Protein AF-A0A968DXE2-F1 (afdb_monomer_lite)

Radius of gyration: 18.18 Å; chains: 1; bounding box: 38×29×47 Å

Secondary structure (DSSP, 8-state):
-PPB-S-GGGS---SB-----SEETTEE--HIIIIIGGGTT-TT-----S---

pLDDT: mean 96.22, std 2.05, range [88.31, 98.56]

Sequence (53 aa):
GIPKTDDFNRGNNEGCGYFQVNQNRGVRWNTAKAFLRPVMRRPNLTVLTHAEA

Foldseek 3Di:
DFADDPECPPPHNGGDDDYDACDDPNHHNDPCNVPPVVCVPPPPDDDDPPDDD

Structure (mmCIF, N/CA/C/O backbone):
data_AF-A0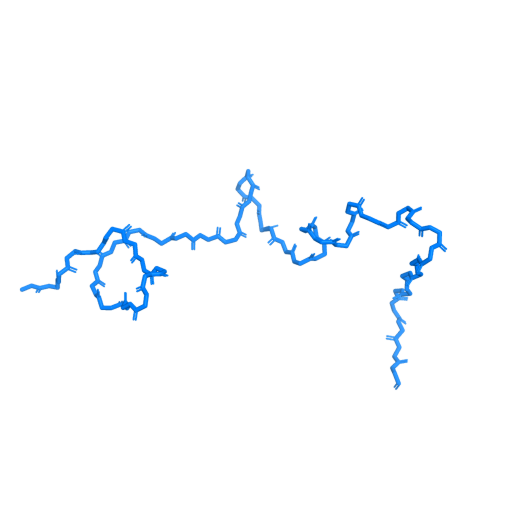A968DXE2-F1
#
_entry.id   AF-A0A968DXE2-F1
#
loop_
_atom_site.group_PDB
_atom_site.id
_atom_site.type_symbol
_atom_site.label_atom_id
_atom_site.label_alt_id
_atom_site.label_comp_id
_atom_site.label_asym_id
_atom_site.label_entity_id
_atom_site.label_seq_id
_atom_site.pdbx_PDB_ins_code
_atom_site.Cartn_x
_atom_site.Cartn_y
_atom_site.Cartn_z
_atom_site.occupancy
_atom_site.B_iso_or_equiv
_atom_site.auth_seq_id
_atom_site.auth_comp_id
_atom_site.auth_asym_id
_atom_site.auth_atom_id
_atom_site.pdbx_PDB_model_num
ATOM 1 N N . GLY A 1 1 ? 20.373 -0.377 -26.757 1.00 90.38 1 GLY A N 1
ATOM 2 C CA . GLY A 1 1 ? 20.150 0.251 -25.435 1.00 90.38 1 GLY A CA 1
ATOM 3 C C . GLY A 1 1 ? 19.093 -0.531 -24.677 1.00 90.38 1 GLY A C 1
ATOM 4 O O . GLY A 1 1 ? 18.538 -1.451 -25.262 1.00 90.38 1 GLY A O 1
ATOM 5 N N . ILE A 1 2 ? 18.820 -0.193 -23.413 1.00 95.12 2 ILE A N 1
ATOM 6 C CA . ILE A 1 2 ? 17.759 -0.839 -22.613 1.00 95.12 2 ILE A CA 1
ATOM 7 C C . ILE A 1 2 ? 16.389 -0.307 -23.082 1.00 95.12 2 ILE A C 1
ATOM 9 O O . ILE A 1 2 ? 16.249 0.915 -23.185 1.00 95.12 2 ILE A O 1
ATOM 13 N N . PRO A 1 3 ? 15.400 -1.166 -23.392 1.00 94.81 3 PRO A N 1
ATOM 14 C CA . PRO A 1 3 ? 14.084 -0.724 -23.852 1.00 94.81 3 PRO A CA 1
ATOM 15 C C . PRO A 1 3 ? 13.352 0.078 -22.768 1.00 94.81 3 PRO A C 1
ATOM 17 O O . PRO A 1 3 ? 13.468 -0.213 -21.579 1.00 94.81 3 PRO A O 1
ATOM 20 N N . LYS A 1 4 ? 12.589 1.100 -23.166 1.00 95.81 4 LYS A N 1
ATOM 21 C CA . LYS A 1 4 ? 11.717 1.831 -22.237 1.00 95.81 4 LYS A CA 1
ATOM 22 C C . LYS A 1 4 ? 10.455 1.006 -21.968 1.00 95.81 4 LYS A C 1
ATOM 24 O O . LYS A 1 4 ? 9.890 0.453 -22.906 1.00 95.81 4 LYS A O 1
ATOM 29 N N . THR A 1 5 ? 9.993 0.982 -20.723 1.00 96.00 5 THR A N 1
ATOM 30 C CA . THR A 1 5 ? 8.667 0.464 -20.359 1.00 96.00 5 THR A CA 1
ATOM 31 C C . THR A 1 5 ? 7.843 1.550 -19.680 1.00 96.00 5 THR A C 1
ATOM 33 O O . THR A 1 5 ? 8.369 2.358 -18.912 1.00 96.00 5 THR A O 1
ATOM 36 N N . ASP A 1 6 ? 6.549 1.579 -19.984 1.00 94.69 6 ASP A N 1
ATOM 37 C CA . ASP A 1 6 ? 5.602 2.500 -19.355 1.00 94.69 6 ASP A CA 1
ATOM 38 C C . ASP A 1 6 ? 4.868 1.851 -18.165 1.00 94.69 6 ASP A C 1
ATOM 40 O O . ASP A 1 6 ? 4.263 2.563 -17.364 1.00 94.69 6 ASP A O 1
ATOM 44 N N . ASP A 1 7 ? 4.917 0.517 -18.023 1.00 95.00 7 ASP A N 1
ATOM 45 C CA . ASP A 1 7 ? 4.222 -0.207 -16.953 1.00 95.00 7 ASP A CA 1
ATOM 46 C C . ASP A 1 7 ? 4.850 -1.582 -16.669 1.00 95.00 7 ASP A C 1
ATOM 48 O O . ASP A 1 7 ? 4.714 -2.532 -17.441 1.00 95.00 7 ASP A O 1
ATOM 52 N N . PHE A 1 8 ? 5.493 -1.694 -15.507 1.00 96.00 8 PHE A N 1
ATOM 53 C CA . PHE A 1 8 ? 6.107 -2.930 -15.015 1.00 96.00 8 PHE A CA 1
ATOM 54 C C . PHE A 1 8 ? 5.080 -3.977 -14.532 1.00 96.00 8 PHE A C 1
ATOM 56 O O . PHE A 1 8 ? 5.406 -5.150 -14.380 1.00 96.00 8 PHE A O 1
ATOM 63 N N . ASN A 1 9 ? 3.811 -3.608 -14.320 1.00 95.88 9 ASN A N 1
ATOM 64 C CA . ASN A 1 9 ? 2.805 -4.509 -13.742 1.00 95.88 9 ASN A CA 1
ATOM 65 C C . ASN A 1 9 ? 2.036 -5.341 -14.786 1.00 95.88 9 ASN A C 1
ATOM 67 O O . ASN A 1 9 ? 1.066 -6.016 -14.445 1.00 95.88 9 ASN A O 1
ATOM 71 N N . ARG A 1 10 ? 2.453 -5.323 -16.060 1.00 94.12 1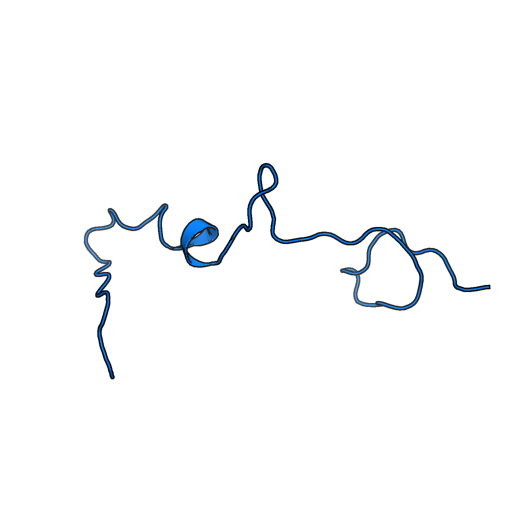0 ARG A N 1
ATOM 72 C CA . ARG A 1 10 ? 1.787 -6.041 -17.170 1.00 94.12 10 ARG A CA 1
ATOM 73 C C . ARG A 1 10 ? 2.322 -7.448 -17.436 1.00 94.12 10 ARG A C 1
ATOM 75 O O . ARG A 1 10 ? 1.973 -8.053 -18.445 1.00 94.12 10 ARG A O 1
ATOM 82 N N . GLY A 1 11 ? 3.155 -7.972 -16.539 1.00 92.00 11 GLY A N 1
ATOM 83 C CA . GLY A 1 11 ? 3.699 -9.331 -16.631 1.00 92.00 11 GLY A CA 1
ATOM 84 C C . GLY A 1 11 ? 5.057 -9.443 -17.328 1.00 92.00 11 GLY A C 1
ATOM 85 O O . GLY A 1 11 ? 5.593 -10.543 -17.403 1.00 92.00 11 GLY A O 1
ATOM 86 N N . ASN A 1 12 ? 5.646 -8.331 -17.779 1.00 92.44 12 ASN A N 1
ATOM 87 C CA . ASN A 1 12 ? 7.053 -8.259 -18.172 1.00 92.44 12 ASN A CA 1
ATOM 88 C C . ASN A 1 12 ? 7.734 -7.090 -17.444 1.00 92.44 12 ASN A C 1
ATOM 90 O O . ASN A 1 12 ? 7.269 -5.956 -17.532 1.00 92.44 12 ASN A O 1
ATOM 94 N N . ASN A 1 13 ? 8.832 -7.381 -16.744 1.00 94.56 13 ASN A N 1
ATOM 95 C CA . ASN A 1 13 ? 9.622 -6.398 -15.999 1.00 94.56 13 ASN A CA 1
ATOM 96 C C . ASN A 1 13 ? 10.880 -5.926 -16.747 1.00 94.56 13 ASN A C 1
ATOM 98 O O . ASN A 1 13 ? 11.639 -5.121 -16.211 1.00 94.56 13 ASN A O 1
ATOM 102 N N . GLU A 1 14 ? 11.135 -6.434 -17.954 1.00 95.44 14 GLU A N 1
ATOM 103 C CA . GLU A 1 14 ? 12.259 -5.986 -18.769 1.00 95.44 14 GLU A CA 1
ATOM 104 C C . GLU A 1 14 ? 12.090 -4.516 -19.184 1.00 95.44 14 GLU A C 1
ATOM 106 O O . GLU A 1 14 ? 11.037 -4.101 -19.671 1.00 95.44 14 GLU A O 1
ATOM 111 N N . GLY A 1 15 ? 13.158 -3.735 -19.022 1.00 95.50 15 GLY A N 1
ATOM 112 C CA . GLY A 1 15 ? 13.246 -2.361 -19.503 1.00 95.50 15 GLY A CA 1
ATOM 113 C C . GLY A 1 15 ? 13.571 -1.338 -18.416 1.00 95.50 15 GLY A C 1
ATOM 114 O O . GLY A 1 15 ? 13.991 -1.671 -17.310 1.00 95.50 15 GLY A O 1
ATOM 115 N N . CYS A 1 16 ? 13.411 -0.063 -18.762 1.00 97.38 16 CYS A N 1
ATOM 116 C CA . CYS A 1 16 ? 13.673 1.086 -17.899 1.00 97.38 16 CYS A CA 1
ATOM 117 C C . CYS A 1 16 ? 12.482 2.057 -17.918 1.00 97.38 16 CYS A C 1
ATOM 119 O O . CYS A 1 16 ? 11.926 2.345 -18.978 1.00 97.38 16 CYS A O 1
ATOM 121 N N . GLY A 1 17 ? 12.096 2.576 -16.752 1.00 95.25 17 GLY A N 1
ATOM 122 C CA . GLY A 1 17 ? 10.948 3.466 -16.599 1.00 95.25 17 GLY A CA 1
ATOM 123 C C . GLY A 1 17 ? 10.674 3.814 -15.137 1.00 95.25 17 GLY A C 1
ATOM 124 O O . GLY A 1 17 ? 11.337 3.312 -14.228 1.00 95.25 17 GLY A O 1
ATOM 125 N N . TYR A 1 18 ? 9.679 4.667 -14.901 1.00 95.06 18 TYR A N 1
ATOM 126 C CA . TYR A 1 18 ? 9.167 4.911 -13.553 1.00 95.06 18 TYR A CA 1
ATOM 127 C C . TYR A 1 18 ? 8.305 3.734 -13.091 1.00 95.06 18 TYR A C 1
ATOM 129 O O . TYR A 1 18 ? 7.555 3.161 -13.877 1.00 95.06 18 TYR A O 1
ATOM 137 N N . PHE A 1 19 ? 8.379 3.402 -11.804 1.00 94.44 19 PHE A N 1
ATOM 138 C CA . PHE A 1 19 ? 7.597 2.324 -11.208 1.00 94.44 19 PHE A CA 1
ATOM 139 C C . PHE A 1 19 ? 6.662 2.861 -10.126 1.00 94.44 19 PHE A C 1
ATOM 141 O O . PHE A 1 19 ? 6.959 3.832 -9.425 1.00 94.44 19 PHE A O 1
ATOM 148 N N . GLN A 1 20 ? 5.507 2.216 -9.996 1.00 94.38 20 GLN A N 1
ATOM 149 C CA . GLN A 1 20 ? 4.549 2.523 -8.943 1.00 94.38 20 GLN A CA 1
ATOM 150 C C . GLN A 1 20 ? 5.080 2.031 -7.596 1.00 94.38 20 GLN A C 1
ATOM 152 O O . GLN A 1 20 ? 5.632 0.939 -7.480 1.00 94.38 20 GLN A O 1
ATOM 157 N N . VAL A 1 21 ? 4.868 2.830 -6.555 1.00 95.69 21 VAL A N 1
ATOM 158 C CA . VAL A 1 21 ? 5.223 2.484 -5.177 1.00 95.69 21 VAL A CA 1
ATOM 159 C C . VAL A 1 21 ? 3.988 2.531 -4.288 1.00 95.69 21 VAL A C 1
ATOM 161 O O . VAL A 1 21 ? 3.072 3.322 -4.514 1.00 95.69 21 VAL A O 1
ATOM 164 N N . ASN A 1 22 ? 3.983 1.719 -3.229 1.00 97.31 22 ASN A N 1
ATOM 165 C CA . ASN A 1 22 ? 2.938 1.735 -2.202 1.00 97.31 22 ASN A CA 1
ATOM 166 C C . ASN A 1 22 ? 3.078 2.967 -1.291 1.00 97.31 22 ASN A C 1
ATOM 168 O O . ASN A 1 22 ? 3.524 2.882 -0.140 1.00 97.31 22 ASN A O 1
ATOM 172 N N . GLN A 1 23 ? 2.702 4.130 -1.820 1.00 97.75 23 GLN A N 1
ATOM 173 C CA . GLN A 1 23 ? 2.732 5.413 -1.127 1.00 97.75 23 GLN A CA 1
ATOM 174 C C . GLN A 1 23 ? 1.429 6.184 -1.325 1.00 97.75 23 GLN A C 1
ATOM 176 O O . GLN A 1 23 ? 0.792 6.104 -2.370 1.00 97.75 23 GLN A O 1
ATOM 181 N N . ASN A 1 24 ? 1.069 6.993 -0.336 1.00 96.19 24 ASN A N 1
ATOM 182 C CA . ASN A 1 24 ? -0.019 7.954 -0.438 1.00 96.19 24 ASN A CA 1
ATOM 183 C C . ASN A 1 24 ? 0.414 9.243 0.263 1.00 96.19 24 ASN A C 1
ATOM 185 O O . ASN A 1 24 ? 0.848 9.196 1.416 1.00 96.19 24 ASN A O 1
ATOM 189 N N . ARG A 1 25 ? 0.330 10.381 -0.439 1.00 95.56 25 ARG A N 1
ATOM 190 C CA . ARG A 1 25 ? 0.797 11.697 0.044 1.00 95.56 25 ARG A CA 1
ATOM 191 C C . ARG A 1 25 ? 2.239 11.672 0.581 1.00 95.56 25 ARG A C 1
ATOM 193 O O . ARG A 1 25 ? 2.516 12.195 1.653 1.00 95.56 25 ARG A O 1
ATOM 200 N N . GLY A 1 26 ? 3.143 1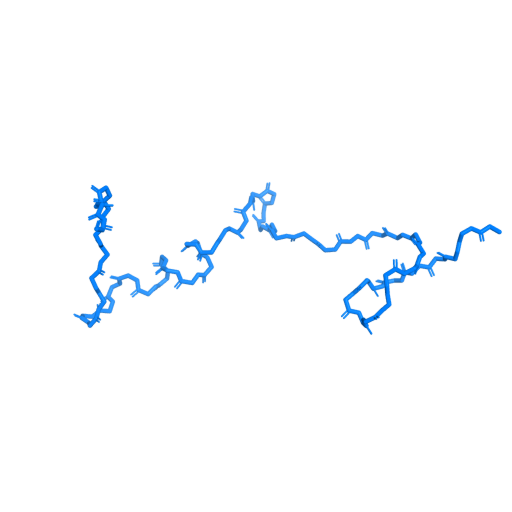1.002 -0.138 1.00 95.94 26 GLY A N 1
ATOM 201 C CA . GLY A 1 26 ? 4.565 10.904 0.226 1.00 95.94 26 GLY A CA 1
ATOM 202 C C . GLY A 1 26 ? 4.876 9.996 1.423 1.00 95.94 26 GLY A C 1
ATOM 203 O O . GLY A 1 26 ? 6.027 9.903 1.835 1.00 95.94 26 GLY A O 1
ATOM 204 N N . VAL A 1 27 ? 3.882 9.301 1.986 1.00 96.88 27 VAL A N 1
ATOM 205 C CA . VAL A 1 27 ? 4.072 8.392 3.123 1.00 96.88 27 VAL A CA 1
ATOM 206 C C . VAL A 1 27 ? 3.796 6.957 2.699 1.00 96.88 27 VAL A C 1
ATOM 208 O O . VAL A 1 27 ? 2.850 6.687 1.956 1.00 96.88 27 VAL A O 1
ATOM 211 N N . ARG A 1 28 ? 4.572 6.010 3.244 1.00 97.69 28 ARG A N 1
ATOM 212 C CA . ARG A 1 28 ? 4.331 4.571 3.077 1.00 97.69 28 ARG A CA 1
ATOM 213 C C . ARG A 1 28 ? 2.868 4.218 3.367 1.00 97.69 28 ARG A C 1
ATOM 215 O O . ARG A 1 28 ? 2.351 4.472 4.469 1.00 97.69 28 ARG A O 1
ATOM 222 N N . TRP A 1 2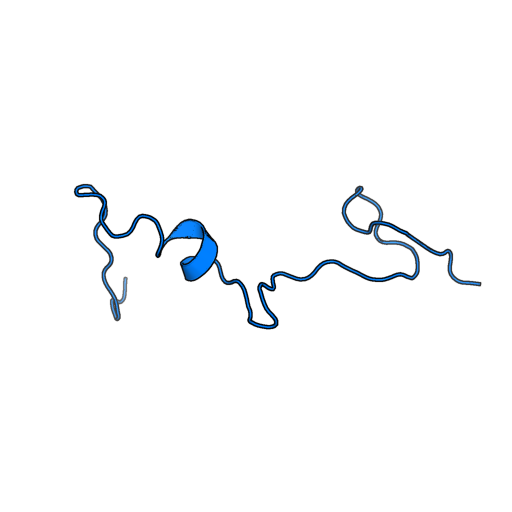9 ? 2.246 3.564 2.392 1.00 98.00 29 TRP A N 1
ATOM 223 C CA . TRP A 1 29 ? 0.897 3.020 2.468 1.00 98.00 29 TRP A CA 1
ATOM 224 C C . TRP A 1 29 ? 0.965 1.521 2.788 1.00 98.00 29 TRP A C 1
ATOM 226 O O . TRP A 1 29 ? 1.026 0.680 1.901 1.00 98.00 29 TRP A O 1
ATOM 236 N N . ASN A 1 30 ? 1.067 1.189 4.079 1.00 97.75 30 ASN A N 1
ATOM 237 C CA . ASN A 1 30 ? 1.213 -0.197 4.541 1.00 97.75 30 ASN A CA 1
ATOM 238 C C . ASN A 1 30 ? -0.134 -0.940 4.635 1.00 97.75 30 ASN A C 1
ATOM 240 O O . ASN A 1 30 ? -1.199 -0.321 4.631 1.00 97.75 30 ASN A O 1
ATOM 244 N N . THR A 1 31 ? -0.079 -2.264 4.797 1.00 97.75 31 THR A N 1
ATOM 245 C CA . THR A 1 31 ? -1.260 -3.141 4.881 1.00 97.75 31 THR A CA 1
ATOM 246 C C . THR A 1 31 ? -2.230 -2.724 5.985 1.00 97.75 31 THR A C 1
ATOM 248 O O . THR A 1 31 ? -3.437 -2.667 5.760 1.00 97.75 31 THR A O 1
ATOM 251 N N . ALA A 1 32 ? -1.722 -2.354 7.166 1.00 97.56 32 ALA A N 1
ATOM 252 C CA . ALA A 1 32 ? -2.575 -1.911 8.263 1.00 97.56 32 ALA A CA 1
ATOM 253 C C . ALA A 1 32 ? -3.352 -0.630 7.909 1.00 97.56 32 ALA A C 1
ATOM 255 O O . ALA A 1 32 ? -4.536 -0.536 8.212 1.00 97.56 32 ALA A O 1
ATOM 256 N N . LYS A 1 33 ? -2.725 0.351 7.247 1.00 97.12 33 LYS A N 1
ATOM 257 C CA . LYS A 1 33 ? -3.402 1.572 6.778 1.00 97.12 33 LYS A CA 1
ATOM 258 C C . LYS A 1 33 ? -4.411 1.289 5.669 1.00 97.12 33 LYS A C 1
ATOM 260 O O . LYS A 1 33 ? -5.491 1.866 5.703 1.00 97.12 33 LYS A O 1
ATOM 265 N N . ALA A 1 34 ? -4.052 0.435 4.713 1.00 97.56 34 ALA A N 1
ATOM 266 C CA . ALA A 1 34 ? -4.881 0.143 3.550 1.00 97.56 34 ALA A CA 1
ATOM 267 C C . ALA A 1 34 ? -6.125 -0.682 3.906 1.00 97.56 34 ALA A C 1
ATOM 269 O O . ALA A 1 34 ? -7.214 -0.380 3.431 1.00 97.56 34 ALA A O 1
ATOM 270 N N . PHE A 1 35 ? -5.966 -1.694 4.761 1.00 97.75 35 PHE A N 1
ATOM 271 C CA . PHE A 1 35 ? -6.998 -2.709 4.972 1.00 97.75 35 PHE A CA 1
ATOM 272 C C . PHE A 1 35 ? -7.531 -2.752 6.398 1.00 97.75 35 PHE A C 1
ATOM 274 O O . PHE A 1 35 ? -8.734 -2.891 6.575 1.00 97.75 35 PHE A O 1
ATOM 281 N N . LEU A 1 36 ? -6.671 -2.626 7.416 1.00 98.25 36 LEU A N 1
ATOM 282 C CA . LEU A 1 36 ? -7.079 -2.845 8.807 1.00 98.25 36 LEU A CA 1
ATOM 283 C C . LEU A 1 36 ? -7.751 -1.612 9.422 1.00 98.25 36 LEU A C 1
ATOM 285 O O . LEU A 1 36 ? -8.910 -1.668 9.822 1.00 98.25 36 LEU A O 1
ATOM 289 N N . ARG A 1 37 ? -7.039 -0.480 9.477 1.00 97.25 37 ARG A N 1
ATOM 290 C CA . ARG A 1 37 ? -7.490 0.763 10.129 1.00 97.25 37 ARG A CA 1
ATOM 291 C C . ARG A 1 37 ? -8.884 1.224 9.682 1.00 97.25 37 ARG A C 1
ATOM 293 O O . ARG A 1 37 ? -9.655 1.600 10.563 1.00 97.25 37 ARG A O 1
ATOM 300 N N . PRO A 1 38 ? -9.257 1.173 8.385 1.00 97.88 38 PRO A N 1
ATOM 301 C CA . PRO A 1 38 ? -10.585 1.606 7.948 1.00 97.88 38 PRO A CA 1
ATOM 302 C C . PRO A 1 38 ? -11.738 0.770 8.520 1.00 97.88 38 PRO A C 1
ATOM 304 O O . PRO A 1 38 ? -12.859 1.263 8.611 1.00 97.88 38 PRO A O 1
ATOM 307 N N . VAL A 1 39 ? -11.483 -0.483 8.913 1.00 98.31 39 VAL A N 1
ATOM 308 C CA . VAL A 1 39 ? -12.523 -1.439 9.328 1.00 98.31 39 VAL A CA 1
ATOM 309 C C . VAL A 1 39 ? -12.440 -1.849 10.799 1.00 98.31 39 VAL A C 1
ATOM 311 O O . VAL A 1 39 ? -13.257 -2.649 11.242 1.00 98.31 39 VAL A O 1
ATOM 314 N N . MET A 1 40 ? -11.525 -1.270 11.586 1.00 98.12 40 MET A N 1
ATOM 315 C CA . MET A 1 40 ? -11.343 -1.595 13.015 1.00 98.12 40 MET A CA 1
ATOM 316 C C . MET A 1 40 ? -12.594 -1.389 13.884 1.00 98.12 40 MET A C 1
ATOM 318 O O . MET A 1 40 ? -12.646 -1.897 14.995 1.00 98.12 40 MET A O 1
ATOM 322 N N . ARG A 1 41 ? -13.598 -0.643 13.407 1.00 97.62 41 ARG A N 1
ATOM 323 C CA . ARG A 1 41 ? -14.863 -0.412 14.127 1.00 97.62 41 ARG A CA 1
ATOM 324 C C . ARG A 1 41 ? -15.883 -1.544 13.971 1.00 97.62 41 ARG A C 1
ATOM 326 O O . ARG A 1 41 ? -16.947 -1.475 14.578 1.00 97.62 41 ARG A O 1
ATOM 333 N N . ARG A 1 42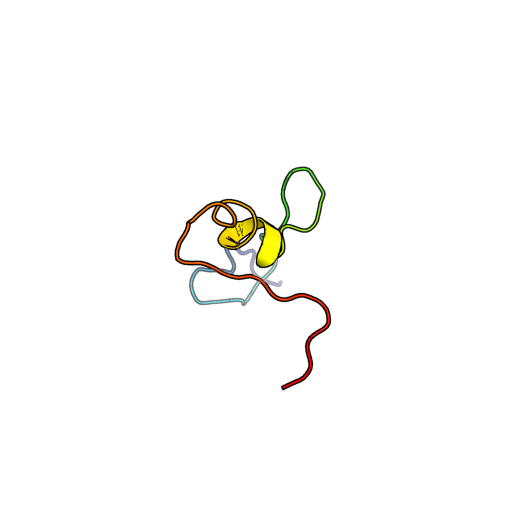 ? -15.628 -2.533 13.109 1.00 98.56 42 ARG A N 1
ATOM 334 C CA . ARG A 1 42 ? -16.572 -3.632 12.878 1.00 98.56 42 ARG A CA 1
ATOM 335 C C . ARG A 1 42 ? -16.703 -4.485 14.148 1.00 98.56 42 ARG A C 1
ATOM 337 O O . ARG A 1 42 ? -15.678 -4.899 14.681 1.00 98.56 42 ARG A O 1
ATOM 344 N N . PRO A 1 43 ? -17.927 -4.801 14.607 1.00 98.38 43 PRO A N 1
ATOM 345 C CA . PRO A 1 43 ? -18.131 -5.511 15.874 1.00 98.38 43 PRO A CA 1
ATOM 346 C C . PRO A 1 43 ? -17.611 -6.955 15.849 1.00 98.38 43 PRO A C 1
ATOM 348 O O . PRO A 1 43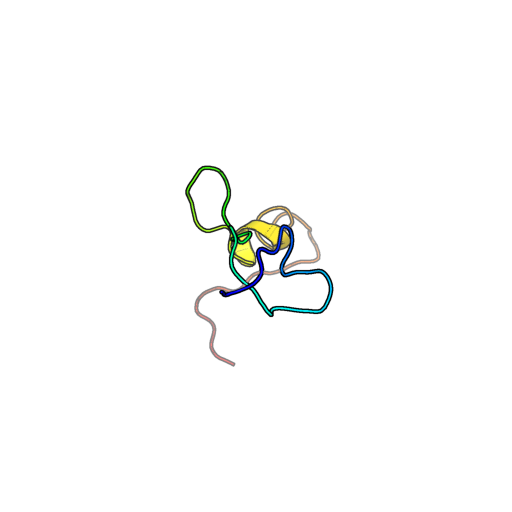 ? -17.372 -7.542 16.896 1.00 98.38 43 PRO A O 1
ATOM 351 N N . ASN A 1 44 ? -17.416 -7.526 14.660 1.00 98.56 44 ASN A N 1
ATOM 352 C CA . ASN A 1 44 ? -16.896 -8.874 14.453 1.00 98.56 44 ASN A CA 1
ATOM 353 C C . ASN A 1 44 ? -15.377 -8.919 14.191 1.00 98.56 44 ASN A C 1
ATOM 355 O O . ASN A 1 44 ? -14.884 -9.926 13.688 1.00 98.56 44 ASN A O 1
ATOM 359 N N . LEU A 1 45 ? -14.639 -7.840 14.474 1.00 98.44 45 LEU A N 1
ATOM 360 C CA . LEU A 1 45 ? -13.185 -7.776 14.325 1.00 98.44 45 LEU A CA 1
ATOM 361 C C . LEU A 1 45 ? -12.533 -7.347 15.643 1.00 98.44 45 LEU A C 1
ATOM 363 O O . LEU A 1 45 ? -12.733 -6.227 16.107 1.00 98.44 45 LEU A O 1
ATOM 367 N N . THR A 1 46 ? -11.683 -8.209 16.196 1.00 97.94 46 THR A N 1
ATOM 368 C CA . THR A 1 46 ? -10.846 -7.895 17.361 1.00 97.94 46 THR A CA 1
ATOM 369 C C . THR A 1 46 ? -9.389 -7.808 16.928 1.00 97.94 46 THR A C 1
ATOM 371 O O . THR A 1 46 ? -8.872 -8.716 16.282 1.00 97.94 46 THR A O 1
ATOM 374 N N . VAL A 1 47 ? -8.717 -6.711 17.280 1.00 97.25 47 VAL A N 1
ATOM 375 C CA . VAL A 1 47 ? -7.288 -6.513 17.008 1.00 97.25 47 VAL A CA 1
ATOM 376 C C . VAL A 1 47 ? -6.540 -6.570 18.329 1.00 97.25 47 VAL A C 1
ATOM 378 O O . VAL A 1 47 ? -6.668 -5.663 19.148 1.00 97.25 47 VAL A O 1
ATOM 381 N N . LEU A 1 48 ? -5.761 -7.630 18.526 1.00 97.44 48 LEU A N 1
ATOM 382 C CA . LEU A 1 48 ? -4.856 -7.766 19.663 1.00 97.44 48 LEU A CA 1
ATOM 383 C C . LEU A 1 48 ? -3.465 -7.284 19.240 1.00 97.44 48 LEU A C 1
ATOM 385 O O . LEU A 1 48 ? -2.917 -7.736 18.237 1.00 97.44 48 LEU A O 1
ATOM 389 N N . THR A 1 49 ? -2.904 -6.337 19.984 1.00 97.00 49 THR A N 1
ATOM 390 C CA . THR A 1 49 ? -1.544 -5.821 19.773 1.00 97.00 49 THR A CA 1
ATOM 391 C C . THR A 1 49 ? -0.608 -6.394 20.828 1.00 97.00 49 THR A C 1
ATOM 393 O O . THR A 1 49 ? -1.039 -6.573 21.962 1.00 97.00 49 THR A O 1
ATOM 396 N N . HIS A 1 50 ? 0.665 -6.612 20.481 1.00 97.69 50 HIS A N 1
ATOM 397 C CA . HIS A 1 50 ? 1.678 -7.171 21.395 1.00 97.69 50 HIS A CA 1
ATOM 398 C C . HIS A 1 50 ? 1.366 -8.596 21.887 1.00 97.69 50 HIS A C 1
ATOM 400 O O . HIS A 1 50 ? 1.713 -8.951 23.007 1.00 97.69 50 HIS A O 1
ATOM 406 N N . ALA A 1 51 ? 0.706 -9.400 21.054 1.00 96.62 51 ALA A N 1
ATOM 407 C CA . ALA A 1 51 ? 0.458 -10.810 21.330 1.00 96.62 51 ALA A CA 1
ATOM 408 C C . ALA A 1 51 ? 1.525 -11.691 20.659 1.00 96.62 51 ALA A C 1
ATOM 410 O O . ALA A 1 51 ? 1.996 -11.367 19.566 1.00 96.62 51 ALA A O 1
ATOM 411 N N . GLU A 1 52 ? 1.858 -12.803 21.304 1.00 95.44 52 GLU A N 1
ATOM 412 C CA . GLU A 1 52 ? 2.678 -13.896 20.771 1.00 95.44 52 GLU A CA 1
ATOM 413 C C . GLU A 1 52 ? 1.789 -15.140 20.626 1.00 95.44 52 GLU A C 1
ATOM 415 O O . GLU A 1 52 ? 0.812 -15.280 21.367 1.00 95.44 52 GLU A O 1
ATOM 420 N N . ALA A 1 53 ? 2.067 -15.966 19.616 1.00 88.31 53 ALA A N 1
ATOM 421 C CA . ALA A 1 53 ? 1.241 -17.114 19.238 1.00 88.31 53 ALA A CA 1
ATOM 422 C C . ALA A 1 53 ? 1.684 -18.406 19.930 1.00 88.31 53 ALA A C 1
ATOM 424 O O . ALA A 1 53 ? 2.907 -18.566 20.135 1.00 88.31 53 ALA A O 1
#